Protein AF-A0A3D5P7Y2-F1 (afdb_monomer_lite)

Secondary structure (DSSP, 8-state):
-EEEEEEEEEEETTTEEEEEEEEEEEEEE----TTTTTSHHHHHH-EEEEEEEEEEEEEEEEETTEEEEEEEEEEE-SS-EEEEE-

Foldseek 3Di:
DDKDKDKDWDADPQRKIKMKIKMKDWDFFQDDDPVCPPHPVRVVRGDTWIKMKIKIWMWHDPDPPDIDIWIWIWIDTPVDTDTDID

Radius of gyration: 19.24 Å; chains: 1; bounding box: 48×19×51 Å

Structure (mmCIF, N/CA/C/O backbone):
data_AF-A0A3D5P7Y2-F1
#
_entry.id   AF-A0A3D5P7Y2-F1
#
loop_
_atom_site.group_PDB
_atom_site.id
_atom_site.type_symbol
_atom_site.label_atom_id
_atom_site.label_alt_id
_atom_site.label_comp_id
_atom_site.label_asym_id
_atom_site.label_entity_id
_atom_site.label_seq_id
_atom_site.pdbx_PDB_ins_code
_atom_site.Cartn_x
_atom_site.Cartn_y
_atom_site.Cartn_z
_atom_site.occupancy
_atom_site.B_iso_or_equiv
_atom_site.auth_seq_id
_atom_site.auth_comp_id
_atom_site.auth_asym_id
_atom_site.auth_atom_id
_atom_site.pdbx_PDB_model_num
ATOM 1 N N . ALA A 1 1 ? -14.672 -3.628 5.569 1.00 68.44 1 ALA A N 1
ATOM 2 C CA . ALA A 1 1 ? -13.508 -2.721 5.639 1.00 68.44 1 ALA A CA 1
ATOM 3 C C . ALA A 1 1 ? -13.541 -1.752 4.465 1.00 68.44 1 ALA A C 1
ATOM 5 O O . ALA A 1 1 ? -13.855 -2.178 3.358 1.00 68.44 1 ALA A O 1
ATOM 6 N N . VAL A 1 2 ? -13.248 -0.476 4.702 1.00 75.88 2 VAL A N 1
ATOM 7 C CA . VAL A 1 2 ? -13.110 0.565 3.673 1.00 75.88 2 VAL A CA 1
ATOM 8 C C . VAL A 1 2 ? -11.685 1.099 3.746 1.00 75.88 2 VAL A C 1
ATOM 10 O O . VAL A 1 2 ? -11.189 1.353 4.839 1.00 75.88 2 VAL A O 1
ATOM 13 N N . GLY A 1 3 ? -11.008 1.256 2.611 1.00 78.56 3 GLY A N 1
ATOM 14 C CA . GLY A 1 3 ? -9.617 1.700 2.582 1.00 78.56 3 GLY A CA 1
ATOM 15 C C . GLY A 1 3 ? -9.319 2.637 1.429 1.00 78.56 3 GLY A C 1
ATOM 16 O O . GLY A 1 3 ? -9.991 2.598 0.401 1.00 78.56 3 GLY A O 1
ATOM 17 N N . ALA A 1 4 ? -8.306 3.469 1.630 1.00 84.31 4 ALA A N 1
ATOM 18 C CA . ALA A 1 4 ? -7.733 4.336 0.617 1.00 84.31 4 ALA A CA 1
ATOM 19 C C . ALA A 1 4 ? -6.219 4.130 0.596 1.00 84.31 4 ALA A C 1
ATOM 21 O O . ALA A 1 4 ? -5.573 4.122 1.647 1.00 84.31 4 ALA A O 1
ATOM 22 N N . ASP A 1 5 ? -5.658 3.979 -0.596 1.00 86.25 5 ASP A N 1
ATOM 23 C CA . ASP A 1 5 ? -4.225 3.833 -0.803 1.00 86.25 5 ASP A CA 1
ATOM 24 C C . ASP A 1 5 ? -3.698 4.840 -1.823 1.00 86.25 5 ASP A C 1
ATOM 26 O O . ASP A 1 5 ? -4.423 5.363 -2.672 1.00 86.25 5 ASP A O 1
ATOM 30 N N . VAL A 1 6 ? -2.415 5.15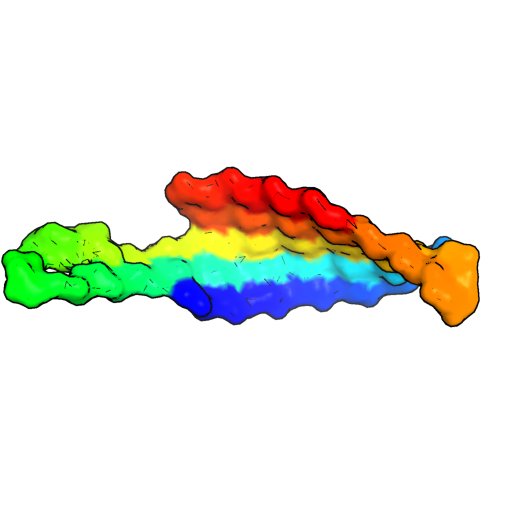0 -1.677 1.00 90.50 6 VAL A N 1
ATOM 31 C CA . VAL A 1 6 ? -1.653 5.988 -2.590 1.00 90.50 6 VAL A CA 1
ATOM 32 C C . VAL A 1 6 ? -0.360 5.259 -2.899 1.00 90.50 6 VAL A C 1
ATOM 34 O O . VAL A 1 6 ? 0.390 4.892 -1.991 1.00 90.50 6 VAL A O 1
ATOM 37 N N . HIS A 1 7 ? -0.071 5.096 -4.185 1.00 92.06 7 HIS A N 1
ATOM 38 C CA . HIS A 1 7 ? 1.190 4.536 -4.641 1.00 92.06 7 HIS A CA 1
ATOM 39 C C . HIS A 1 7 ? 1.857 5.390 -5.711 1.00 92.06 7 HIS A C 1
ATOM 41 O O . HIS A 1 7 ? 1.222 6.176 -6.416 1.00 92.06 7 HIS A O 1
ATOM 47 N N . VAL A 1 8 ? 3.170 5.238 -5.807 1.00 92.00 8 VAL A N 1
ATOM 48 C CA . VAL A 1 8 ? 4.004 5.848 -6.833 1.00 92.00 8 VAL A CA 1
ATOM 49 C C . VAL A 1 8 ? 4.672 4.720 -7.598 1.00 92.00 8 VAL A C 1
ATOM 51 O O . VAL A 1 8 ? 5.212 3.793 -6.994 1.00 92.00 8 VAL A O 1
ATOM 54 N N . VAL A 1 9 ? 4.622 4.807 -8.924 1.00 92.00 9 VAL A N 1
ATOM 55 C CA . VAL A 1 9 ? 5.275 3.872 -9.844 1.00 92.00 9 VAL A CA 1
ATOM 56 C C . VAL A 1 9 ? 6.404 4.614 -10.541 1.00 92.00 9 VAL A C 1
ATOM 58 O O . VAL A 1 9 ? 6.221 5.751 -10.979 1.00 92.00 9 VAL A O 1
ATOM 61 N N . TRP A 1 10 ? 7.565 3.984 -10.647 1.00 92.06 10 TRP A N 1
ATOM 62 C CA . TRP A 1 10 ? 8.698 4.513 -11.391 1.00 92.06 10 TRP A CA 1
ATOM 63 C C . TRP A 1 10 ? 9.422 3.405 -12.146 1.00 92.06 10 TRP A C 1
ATOM 65 O O . TRP A 1 10 ? 9.387 2.232 -11.776 1.00 92.06 10 TRP A O 1
ATOM 75 N N . GLU A 1 11 ? 10.090 3.808 -13.219 1.00 91.50 11 GLU A N 1
ATOM 76 C CA . GLU A 1 11 ? 10.888 2.923 -14.054 1.00 91.50 11 GLU A CA 1
ATOM 77 C C . GLU A 1 11 ? 12.367 3.033 -13.666 1.00 91.50 11 GLU A C 1
ATOM 79 O O . GLU A 1 11 ? 12.899 4.123 -13.432 1.00 91.50 11 GLU A O 1
ATOM 84 N N . LEU A 1 12 ? 13.026 1.886 -13.569 1.00 87.62 12 LEU A N 1
ATOM 85 C CA . LEU A 1 12 ? 14.459 1.730 -13.369 1.00 87.62 12 LEU A CA 1
ATOM 86 C C . LEU A 1 12 ? 15.104 1.250 -14.684 1.00 87.62 12 LEU A C 1
ATOM 88 O O . LEU A 1 12 ? 14.422 0.679 -15.536 1.00 87.62 12 LEU A O 1
ATOM 92 N N . PRO A 1 13 ? 16.429 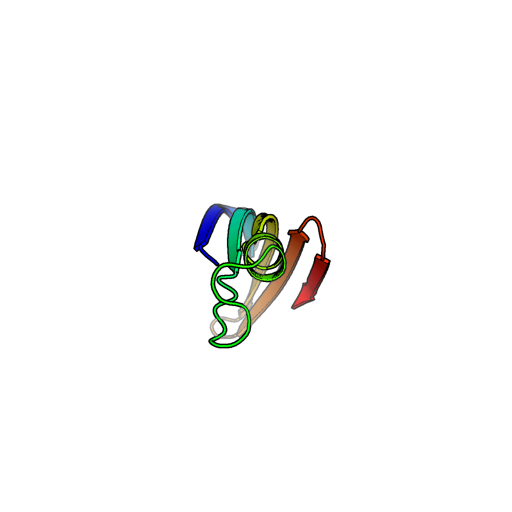1.428 -14.859 1.00 85.69 13 PRO A N 1
ATOM 93 C CA . PRO A 1 13 ? 17.135 0.913 -16.032 1.00 85.69 13 PRO A CA 1
ATOM 94 C C . PRO A 1 13 ? 16.884 -0.587 -16.241 1.00 85.69 13 PRO A C 1
ATOM 96 O O . PRO A 1 13 ? 16.808 -1.323 -15.261 1.00 85.69 13 PRO A O 1
ATOM 99 N N . MET A 1 14 ? 16.867 -1.041 -17.501 1.00 81.56 14 MET A N 1
ATOM 100 C CA . MET A 1 14 ? 16.495 -2.410 -17.919 1.00 81.56 14 MET A CA 1
ATOM 101 C C . MET A 1 14 ? 14.983 -2.704 -17.868 1.00 81.56 14 MET A C 1
ATOM 103 O O . MET A 1 14 ? 14.599 -3.835 -17.576 1.00 81.56 14 MET A O 1
ATOM 107 N N . ASP A 1 15 ? 14.145 -1.694 -18.132 1.00 83.62 15 ASP A N 1
ATOM 108 C CA . ASP A 1 15 ? 12.678 -1.809 -18.210 1.00 83.62 15 ASP A CA 1
ATOM 109 C C . ASP A 1 15 ? 12.032 -2.363 -16.926 1.00 83.62 15 ASP A C 1
ATOM 111 O O . ASP A 1 15 ? 10.973 -2.993 -16.948 1.00 83.62 15 ASP A O 1
ATOM 115 N N . VAL A 1 16 ? 12.683 -2.149 -15.779 1.00 84.06 16 VAL A N 1
ATOM 116 C CA . VAL A 1 16 ? 12.191 -2.634 -14.489 1.00 84.06 16 VAL A CA 1
ATOM 117 C C . VAL A 1 16 ? 11.197 -1.620 -13.946 1.00 84.06 16 VAL A C 1
ATOM 119 O O . VAL A 1 16 ? 11.563 -0.478 -13.678 1.00 84.06 16 VAL A O 1
ATOM 122 N N . LEU A 1 17 ? 9.950 -2.027 -13.728 1.00 89.88 17 LEU A N 1
ATOM 123 C CA . LEU A 1 17 ? 8.974 -1.181 -13.051 1.00 89.88 17 LEU A CA 1
ATOM 124 C C . LEU A 1 17 ? 9.002 -1.477 -11.558 1.00 89.88 17 LEU A C 1
ATOM 126 O O . LEU A 1 17 ? 8.843 -2.619 -11.139 1.00 89.88 17 LEU A O 1
ATOM 130 N N . THR A 1 18 ? 9.154 -0.448 -10.739 1.00 88.81 18 THR A N 1
ATOM 131 C CA . THR A 1 18 ? 9.023 -0.557 -9.288 1.00 88.81 18 THR A CA 1
ATOM 132 C C . THR A 1 18 ? 7.895 0.345 -8.826 1.00 88.81 18 THR A C 1
ATOM 134 O O . THR A 1 18 ? 7.671 1.427 -9.365 1.00 88.81 18 THR A O 1
ATOM 137 N N . PHE A 1 19 ? 7.164 -0.110 -7.819 1.00 89.81 19 PHE A N 1
ATOM 138 C CA . PHE A 1 19 ? 6.122 0.668 -7.183 1.00 89.81 19 PHE A CA 1
ATOM 139 C C . PHE A 1 19 ? 6.248 0.599 -5.668 1.00 89.81 19 PHE A C 1
ATOM 141 O O . PHE A 1 19 ? 6.659 -0.409 -5.091 1.00 89.81 19 PHE A O 1
ATOM 148 N N . GLY A 1 20 ? 5.882 1.696 -5.023 1.00 91.69 20 GLY A N 1
ATOM 149 C CA . GLY A 1 20 ? 5.832 1.811 -3.576 1.00 91.69 20 GLY A CA 1
ATOM 150 C C . GLY A 1 20 ? 4.634 2.648 -3.176 1.00 91.69 20 GLY A C 1
ATOM 151 O O . GLY A 1 20 ? 4.373 3.693 -3.770 1.00 91.69 20 GLY A O 1
ATOM 152 N N . GLY A 1 21 ? 3.902 2.185 -2.175 1.00 88.69 21 GLY A N 1
ATOM 153 C CA . GLY A 1 21 ? 2.684 2.823 -1.728 1.00 88.69 21 GLY A CA 1
ATOM 154 C C . GLY A 1 21 ? 2.388 2.574 -0.267 1.00 88.69 21 GLY A C 1
ATOM 155 O O . GLY A 1 21 ? 2.927 1.673 0.380 1.00 88.69 21 GLY A O 1
ATOM 156 N N . LEU A 1 22 ? 1.520 3.426 0.246 1.00 90.69 22 LEU A N 1
ATOM 157 C CA . LEU A 1 22 ? 0.990 3.360 1.590 1.00 90.69 22 LEU A CA 1
ATOM 158 C C . LEU A 1 22 ? -0.503 3.650 1.549 1.00 90.69 22 LEU A C 1
ATOM 160 O O . LEU A 1 22 ? -1.000 4.361 0.677 1.00 90.69 22 LEU A O 1
ATOM 164 N N . GLY A 1 23 ? -1.221 3.121 2.519 1.00 84.94 23 GLY A N 1
ATOM 165 C CA . GLY A 1 23 ? -2.653 3.290 2.605 1.00 84.94 23 GLY A CA 1
ATOM 166 C C . GLY A 1 23 ? -3.149 3.172 4.027 1.00 84.94 23 GLY A C 1
ATOM 167 O O . GLY A 1 23 ? -2.443 2.743 4.940 1.00 84.94 23 GLY A O 1
ATOM 168 N N . VAL A 1 24 ? -4.392 3.586 4.194 1.00 83.31 24 VAL A N 1
ATOM 169 C CA . VAL A 1 24 ? -5.135 3.506 5.443 1.00 83.31 24 VAL A CA 1
ATOM 170 C C . VAL A 1 24 ? -6.404 2.710 5.198 1.00 83.31 24 VAL A C 1
ATOM 172 O O . VAL A 1 24 ? -7.045 2.827 4.153 1.00 83.31 24 VAL A O 1
ATOM 175 N N . THR A 1 25 ? -6.769 1.879 6.158 1.00 80.62 25 THR A N 1
ATOM 176 C CA . THR A 1 25 ? -7.900 0.955 6.061 1.00 80.62 25 THR A CA 1
ATOM 177 C C . THR A 1 25 ? -8.676 0.993 7.360 1.00 80.62 25 THR A C 1
ATOM 179 O O . THR A 1 25 ? -8.132 0.671 8.405 1.00 80.62 25 THR A O 1
ATOM 182 N N . ALA A 1 26 ? -9.948 1.362 7.305 1.00 78.56 26 ALA A N 1
ATOM 183 C CA . ALA A 1 26 ? -10.871 1.240 8.420 1.00 78.56 26 ALA A CA 1
ATOM 184 C C . ALA A 1 26 ? -11.614 -0.099 8.316 1.00 78.56 26 ALA A C 1
ATOM 186 O O . ALA A 1 26 ? -12.374 -0.344 7.371 1.00 78.56 26 ALA A O 1
ATOM 187 N N . HIS A 1 27 ? -11.401 -0.981 9.284 1.00 75.31 27 HIS A N 1
ATOM 188 C CA . HIS A 1 27 ? -12.204 -2.180 9.464 1.00 75.31 27 HIS A CA 1
ATOM 189 C C . HIS A 1 27 ? -13.393 -1.809 10.346 1.00 75.31 27 HIS A C 1
ATOM 191 O O . HIS A 1 27 ? -13.225 -1.473 11.510 1.00 75.31 27 HIS A O 1
ATOM 197 N N . ILE A 1 28 ? -14.581 -1.802 9.743 1.00 67.56 28 ILE A N 1
ATOM 198 C CA . ILE A 1 28 ? -15.850 -1.650 10.453 1.00 67.56 28 ILE A CA 1
ATOM 199 C C . ILE A 1 28 ? -16.388 -3.065 10.606 1.00 67.56 28 ILE A C 1
ATOM 201 O O . ILE A 1 28 ? -16.659 -3.722 9.592 1.00 67.56 28 ILE A O 1
ATOM 205 N N . MET A 1 29 ? -16.443 -3.541 11.843 1.00 64.00 29 MET A N 1
ATOM 206 C CA . MET A 1 29 ? -17.092 -4.791 12.204 1.00 64.00 29 MET A CA 1
ATOM 207 C C . MET A 1 29 ? -18.404 -4.432 12.886 1.00 64.00 29 MET A C 1
ATOM 209 O O . MET A 1 29 ? -18.383 -3.814 13.940 1.00 64.00 29 MET A O 1
ATOM 213 N N . ASP A 1 30 ? -19.511 -4.789 12.241 1.00 61.59 30 ASP A N 1
ATOM 214 C CA . ASP A 1 30 ? -20.857 -4.643 12.790 1.00 61.59 30 ASP A CA 1
ATOM 215 C C . ASP A 1 30 ? -21.280 -6.025 13.301 1.00 61.59 30 ASP A C 1
ATOM 217 O O . ASP A 1 30 ? -21.476 -6.967 12.522 1.00 61.59 30 ASP A O 1
ATOM 221 N N . GLY A 1 31 ? -21.257 -6.180 14.622 1.00 55.94 31 GLY A N 1
ATOM 222 C CA . GLY A 1 31 ? -21.539 -7.431 15.312 1.00 55.94 31 GLY A CA 1
ATOM 223 C C . GLY A 1 31 ? -23.004 -7.544 15.717 1.00 55.94 31 GLY A C 1
ATOM 224 O O . GLY A 1 31 ? -23.284 -7.575 16.909 1.00 55.94 31 GLY A O 1
ATOM 225 N N . ASP A 1 32 ? -23.928 -7.623 14.757 1.00 56.62 32 ASP A N 1
ATOM 226 C CA . ASP A 1 32 ? -25.365 -7.713 15.057 1.00 56.62 32 ASP A CA 1
ATOM 227 C C . ASP A 1 32 ? -25.802 -9.155 15.401 1.00 56.62 32 ASP A C 1
ATOM 229 O O . ASP A 1 32 ? -25.474 -10.128 14.708 1.00 56.62 32 ASP A O 1
ATOM 233 N N . GLY A 1 33 ? -26.559 -9.309 16.491 1.00 55.19 33 GLY A N 1
ATOM 234 C CA . GLY A 1 33 ? -27.048 -10.595 16.980 1.00 55.19 33 GLY A CA 1
ATOM 235 C C . GLY A 1 33 ? -28.330 -10.473 17.804 1.00 55.19 33 GLY A C 1
ATOM 236 O O . GLY A 1 33 ? -28.372 -9.804 18.833 1.00 55.19 33 GLY A O 1
ATOM 237 N N . GLU A 1 34 ? -29.373 -11.223 17.423 1.00 54.41 34 GLU A N 1
ATOM 238 C CA . GLU A 1 34 ? -30.729 -11.141 18.007 1.00 54.41 34 GLU A CA 1
ATOM 239 C C . GLU A 1 34 ? -30.790 -11.385 19.535 1.00 54.41 34 GLU A C 1
ATOM 241 O O . GLU A 1 34 ? -31.729 -10.952 20.200 1.00 54.41 34 GLU A O 1
ATOM 246 N N . VAL A 1 35 ? -29.765 -12.029 20.107 1.00 57.00 35 VAL A N 1
ATOM 247 C CA . VAL A 1 35 ? -29.644 -12.356 21.544 1.00 57.00 35 VAL A CA 1
ATOM 248 C C . VAL A 1 35 ? -28.878 -11.286 22.344 1.00 57.00 35 VAL A C 1
ATOM 250 O O . VAL A 1 35 ? -28.949 -11.269 23.571 1.00 57.00 35 VAL A O 1
ATOM 253 N N . ILE A 1 36 ? -28.139 -10.401 21.670 1.00 55.09 36 ILE A N 1
ATOM 254 C CA . ILE A 1 36 ? -27.168 -9.461 22.265 1.00 55.09 36 ILE A CA 1
ATOM 255 C C . ILE A 1 36 ? -27.596 -7.993 22.053 1.00 55.09 36 ILE A C 1
ATOM 257 O O . ILE A 1 36 ? -27.043 -7.083 22.675 1.00 55.09 36 ILE A O 1
ATOM 261 N N . ARG A 1 37 ? -28.666 -7.799 21.274 1.00 52.50 37 ARG A N 1
ATOM 262 C CA . ARG A 1 37 ? -29.270 -6.522 20.890 1.00 52.50 37 ARG A CA 1
ATOM 263 C C . ARG A 1 37 ? -29.476 -5.546 22.043 1.00 52.50 37 ARG A C 1
ATOM 265 O O . ARG A 1 37 ? -30.304 -5.783 22.926 1.00 52.50 37 ARG A O 1
ATOM 272 N N . GLY A 1 38 ? -28.751 -4.428 22.006 1.00 58.22 38 GLY A N 1
ATOM 273 C CA . GLY A 1 38 ? -28.810 -3.364 23.011 1.00 58.22 38 GLY A CA 1
ATOM 274 C C . GLY A 1 38 ? -28.098 -3.674 24.333 1.00 58.22 38 GLY A C 1
ATOM 275 O O . GLY A 1 38 ? -28.450 -3.097 25.365 1.00 58.22 38 GLY A O 1
ATOM 276 N N . THR A 1 39 ? -27.131 -4.596 24.337 1.00 59.84 39 THR A N 1
ATOM 277 C CA . THR A 1 39 ? -26.303 -4.892 25.517 1.00 59.84 39 THR A CA 1
ATOM 278 C C . THR A 1 39 ? -24.873 -4.376 25.353 1.00 59.84 39 THR A C 1
ATOM 280 O O . THR A 1 39 ? -24.381 -4.221 24.244 1.00 59.84 39 THR A O 1
ATOM 283 N N . PHE A 1 40 ? -24.163 -4.198 26.474 1.00 58.19 40 PHE A N 1
ATOM 284 C CA . PHE A 1 40 ? -22.746 -3.795 26.506 1.00 58.19 40 PHE A CA 1
ATOM 285 C C . PHE A 1 40 ? -21.830 -4.708 25.666 1.00 58.19 40 PHE A C 1
ATOM 287 O O . PHE A 1 40 ? -20.728 -4.321 25.309 1.00 58.19 40 PHE A O 1
ATOM 294 N N . VAL A 1 41 ? -22.264 -5.939 25.377 1.00 57.56 41 VAL A N 1
ATOM 295 C CA . VAL A 1 41 ? -21.521 -6.892 24.544 1.00 57.56 41 VAL A CA 1
ATOM 296 C C . VAL A 1 41 ? -21.607 -6.525 23.056 1.00 57.56 41 VAL A C 1
ATOM 298 O O . VAL A 1 41 ? -20.630 -6.728 22.348 1.00 57.56 41 VAL A O 1
ATOM 301 N N . GLU A 1 42 ? -22.720 -5.945 22.600 1.00 54.50 42 GLU A N 1
ATOM 302 C CA . GLU A 1 42 ? -22.884 -5.414 21.237 1.00 54.50 42 GLU A CA 1
ATOM 303 C C . GLU A 1 42 ? -22.011 -4.167 21.033 1.00 54.50 42 GLU A C 1
ATOM 305 O O . GLU A 1 42 ? -21.213 -4.131 20.104 1.00 54.50 42 GLU A O 1
ATOM 310 N N . ASP A 1 43 ? -22.019 -3.235 21.995 1.00 57.12 43 ASP A N 1
ATOM 311 C CA . ASP A 1 43 ? -21.161 -2.034 21.982 1.00 57.12 43 ASP A CA 1
ATOM 312 C C . ASP A 1 43 ? -19.649 -2.353 22.016 1.00 57.12 43 ASP A C 1
ATOM 314 O O . ASP A 1 43 ? -18.825 -1.525 21.635 1.00 57.12 43 ASP A O 1
ATOM 318 N N . LEU A 1 44 ? -19.259 -3.534 22.511 1.00 55.75 44 LEU A N 1
ATOM 319 C CA . LEU A 1 44 ? -17.865 -3.997 22.506 1.00 55.75 44 LEU A CA 1
ATOM 320 C C . LEU A 1 44 ? -17.467 -4.690 21.196 1.00 55.75 44 LEU A C 1
ATOM 322 O O . LEU A 1 44 ? -16.277 -4.759 20.884 1.00 55.75 44 LEU A O 1
ATOM 326 N N . LEU A 1 45 ? -18.440 -5.249 20.475 1.00 54.59 45 LEU A N 1
ATOM 327 C CA . LEU A 1 45 ? -18.247 -5.895 19.175 1.00 54.59 45 LEU A CA 1
ATOM 328 C C . LEU A 1 45 ? -18.251 -4.876 18.035 1.00 54.59 45 LEU A C 1
ATOM 330 O O . LEU A 1 45 ? -17.610 -5.120 17.012 1.00 54.59 45 LEU A O 1
ATOM 334 N N . ASP A 1 46 ? -18.925 -3.745 18.241 1.00 55.84 46 ASP A N 1
ATOM 335 C CA . ASP A 1 46 ? -18.915 -2.600 17.343 1.00 55.84 46 ASP A CA 1
ATOM 336 C C . ASP A 1 46 ? -17.568 -1.873 17.468 1.00 55.84 46 ASP A C 1
ATOM 338 O O . ASP A 1 46 ? -17.351 -0.985 18.298 1.00 55.84 46 ASP A O 1
ATOM 342 N N . SER A 1 47 ? -16.597 -2.314 16.671 1.00 61.53 47 SER A N 1
ATOM 343 C CA . SER A 1 47 ? -15.255 -1.746 16.667 1.00 61.53 47 SER A CA 1
ATOM 344 C C . SER A 1 47 ? -14.907 -1.177 15.295 1.00 61.53 47 SER A C 1
ATOM 346 O O . SER A 1 47 ? -15.095 -1.790 14.240 1.00 61.53 47 SER A O 1
ATOM 348 N N . VAL A 1 48 ? -14.398 0.056 15.320 1.00 61.78 48 VAL A N 1
ATOM 349 C CA . VAL A 1 48 ? -13.767 0.689 14.164 1.00 61.78 48 VAL A CA 1
ATOM 350 C C . VAL A 1 48 ? -12.267 0.606 14.380 1.00 61.78 48 VAL A C 1
ATOM 352 O O . VAL A 1 48 ? -11.690 1.386 15.137 1.00 61.78 48 VAL A O 1
ATOM 355 N N . GLU A 1 49 ? -11.631 -0.350 13.715 1.00 70.94 49 GLU A N 1
ATOM 356 C CA . GLU A 1 49 ? -10.186 -0.515 13.782 1.00 70.94 49 GLU A CA 1
ATOM 357 C C . GLU A 1 49 ? -9.517 0.192 12.598 1.00 70.94 49 GLU A C 1
ATOM 359 O O . GLU A 1 49 ? -9.805 -0.083 11.429 1.00 70.94 49 GLU A O 1
ATOM 364 N N . ALA A 1 50 ? -8.618 1.132 12.896 1.00 72.88 50 ALA A N 1
ATOM 365 C CA . ALA A 1 50 ? -7.807 1.808 11.892 1.00 72.88 50 ALA A CA 1
ATOM 366 C C . ALA A 1 50 ? -6.503 1.033 11.665 1.00 72.88 50 ALA A C 1
ATOM 368 O O . ALA A 1 50 ? -5.684 0.894 12.569 1.00 72.88 50 ALA A O 1
ATOM 369 N N . GLY A 1 51 ? -6.305 0.556 10.443 1.00 75.12 51 GLY A N 1
ATOM 370 C CA . GLY A 1 51 ? -5.089 -0.093 9.973 1.00 75.12 51 GLY A CA 1
ATOM 371 C C . GLY A 1 51 ? -4.302 0.790 9.009 1.00 75.12 51 GLY A C 1
ATOM 372 O O . GLY A 1 51 ? -4.865 1.615 8.286 1.00 75.12 51 GLY A O 1
ATOM 373 N N . PHE A 1 52 ? -2.993 0.575 8.977 1.00 80.81 52 PHE A N 1
ATOM 374 C CA . PHE A 1 52 ? -2.077 1.139 7.995 1.00 80.81 52 PHE A CA 1
ATOM 375 C C . PHE A 1 52 ? -1.528 0.018 7.121 1.00 80.81 52 PHE A C 1
ATOM 377 O O . PHE A 1 52 ? -1.159 -1.046 7.614 1.00 80.81 52 PHE A O 1
ATOM 384 N N . ASN A 1 53 ? -1.425 0.266 5.822 1.00 83.12 53 ASN A N 1
ATOM 385 C CA . ASN A 1 53 ? -0.781 -0.643 4.892 1.00 83.12 53 ASN A CA 1
ATOM 386 C C . ASN A 1 53 ? 0.414 0.039 4.224 1.00 83.12 53 ASN A C 1
ATOM 388 O O . ASN A 1 53 ? 0.406 1.232 3.932 1.00 83.12 53 ASN A O 1
ATOM 392 N N . LEU A 1 54 ? 1.455 -0.747 4.008 1.00 84.94 54 LEU A N 1
ATOM 393 C CA . LEU A 1 54 ? 2.639 -0.418 3.241 1.00 84.94 54 LEU A CA 1
ATOM 394 C C . LEU A 1 54 ? 2.770 -1.503 2.181 1.00 84.94 54 LEU A C 1
ATOM 396 O O . L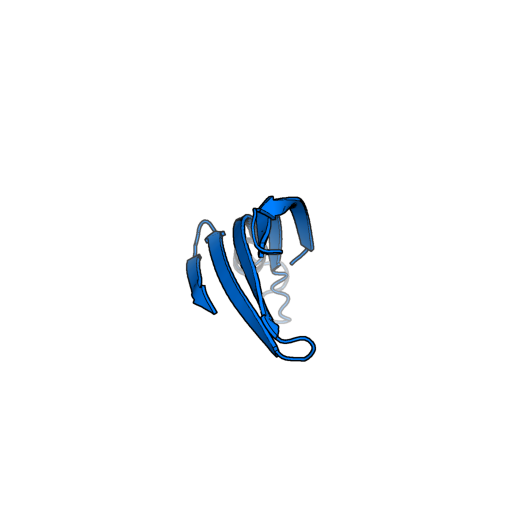EU A 1 54 ? 2.690 -2.689 2.489 1.00 84.94 54 LEU A O 1
ATOM 400 N N . HIS A 1 55 ? 2.975 -1.133 0.930 1.00 89.12 55 HIS A N 1
ATOM 401 C CA . HIS A 1 55 ? 3.209 -2.111 -0.117 1.00 89.12 55 HIS A CA 1
ATOM 402 C C . HIS A 1 55 ? 4.290 -1.627 -1.067 1.00 89.12 55 HIS A C 1
ATOM 404 O O . HIS A 1 55 ? 4.376 -0.453 -1.411 1.00 89.12 55 HIS A O 1
ATOM 410 N N . VAL A 1 56 ? 5.136 -2.552 -1.482 1.00 88.44 56 VAL A N 1
ATOM 411 C CA . VAL A 1 56 ? 6.211 -2.327 -2.436 1.00 88.44 56 VAL A CA 1
ATOM 412 C C . VAL A 1 56 ? 6.239 -3.498 -3.396 1.00 88.44 56 VAL A C 1
ATOM 414 O O . VAL A 1 56 ? 5.934 -4.631 -3.024 1.00 88.44 56 VAL A O 1
ATOM 417 N N . GLY A 1 57 ? 6.615 -3.259 -4.635 1.00 87.56 57 GLY A N 1
ATOM 418 C CA . GLY A 1 57 ? 6.804 -4.347 -5.570 1.00 87.56 57 GLY A CA 1
ATOM 419 C C . GLY A 1 57 ? 7.613 -3.936 -6.771 1.00 87.56 57 GLY A C 1
ATOM 420 O O . GLY A 1 57 ? 7.822 -2.755 -7.042 1.00 87.56 57 GLY A O 1
ATOM 421 N N . THR A 1 58 ? 8.088 -4.953 -7.464 1.00 87.69 58 THR A N 1
ATOM 422 C CA . THR A 1 58 ? 8.937 -4.820 -8.630 1.00 87.69 58 THR A CA 1
ATOM 423 C C . THR A 1 58 ? 8.466 -5.803 -9.682 1.00 87.69 58 THR A C 1
ATOM 425 O O . THR A 1 58 ? 8.255 -6.986 -9.412 1.00 87.69 58 THR A O 1
ATOM 428 N N . GLU A 1 59 ? 8.325 -5.302 -10.895 1.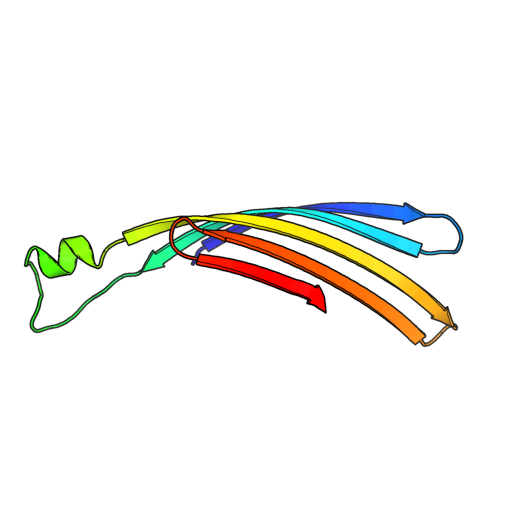00 86.38 59 GLU A N 1
ATOM 429 C CA . GLU A 1 59 ? 7.996 -6.058 -12.079 1.00 86.38 59 GLU A CA 1
ATOM 430 C C . GLU A 1 59 ? 9.171 -5.991 -13.054 1.00 86.38 59 GLU A C 1
ATOM 432 O O . GLU A 1 59 ? 9.603 -4.915 -13.468 1.00 86.38 59 GLU A O 1
ATOM 437 N N . TYR A 1 60 ? 9.698 -7.162 -13.403 1.00 83.62 60 TYR A N 1
ATOM 438 C CA . TYR A 1 60 ? 10.837 -7.311 -14.295 1.00 83.62 60 TYR A CA 1
ATOM 439 C C . TYR A 1 60 ? 10.433 -8.066 -15.571 1.00 83.62 60 TYR A C 1
ATOM 441 O O . TYR A 1 60 ? 10.064 -9.243 -15.489 1.00 83.62 60 TYR A O 1
ATOM 449 N N . PRO A 1 61 ? 10.494 -7.442 -16.758 1.00 81.62 61 PRO A N 1
ATOM 450 C CA . PRO A 1 61 ? 10.294 -8.142 -18.020 1.00 81.62 61 PRO A CA 1
ATOM 451 C C . PRO A 1 61 ? 11.525 -9.006 -18.337 1.00 81.62 61 PRO A C 1
ATOM 453 O O . PRO A 1 61 ? 12.605 -8.496 -18.609 1.00 81.62 61 PRO A O 1
ATOM 456 N N . ILE A 1 62 ? 11.371 -10.334 -18.304 1.00 76.88 62 ILE A N 1
ATOM 457 C CA . ILE A 1 62 ? 12.444 -11.275 -18.676 1.00 76.88 62 ILE A CA 1
ATOM 458 C C . ILE A 1 62 ? 12.505 -11.430 -20.206 1.00 76.88 62 ILE A C 1
ATOM 460 O O . ILE A 1 62 ? 13.576 -11.617 -20.780 1.00 76.88 62 ILE A O 1
ATOM 464 N N . THR A 1 63 ? 11.356 -11.403 -20.886 1.00 77.75 63 THR A N 1
ATOM 465 C CA . THR A 1 63 ? 11.207 -11.564 -22.349 1.00 77.75 63 THR A CA 1
ATOM 466 C C . THR A 1 63 ? 9.859 -10.968 -22.783 1.00 77.75 63 THR A C 1
ATOM 468 O O . THR A 1 63 ? 8.982 -10.803 -21.936 1.00 77.75 63 THR A O 1
ATOM 471 N N . ASP A 1 64 ? 9.638 -10.737 -24.084 1.00 79.12 64 ASP A N 1
ATOM 472 C CA . ASP A 1 64 ? 8.405 -10.182 -24.693 1.00 79.12 64 ASP A CA 1
ATOM 473 C C . ASP A 1 64 ? 7.074 -10.891 -24.326 1.00 79.12 64 ASP A C 1
ATOM 475 O O . ASP A 1 64 ? 5.998 -10.432 -24.702 1.00 79.12 64 ASP A O 1
ATOM 479 N N . GLY A 1 65 ? 7.114 -12.005 -23.585 1.00 79.12 65 GLY A N 1
ATOM 480 C CA . GLY A 1 65 ? 5.934 -12.708 -23.066 1.00 79.12 65 GLY A CA 1
ATOM 481 C C . GLY A 1 65 ? 6.055 -13.214 -21.624 1.00 79.12 65 GLY A C 1
ATOM 482 O O . GLY A 1 65 ? 5.162 -13.919 -21.161 1.00 79.12 65 GLY A O 1
ATOM 483 N N . MET A 1 66 ? 7.140 -12.894 -20.909 1.00 76.12 66 MET A N 1
ATOM 484 C CA . MET A 1 66 ? 7.365 -13.341 -19.529 1.00 76.12 66 MET A CA 1
ATOM 485 C C . MET A 1 66 ? 7.751 -12.157 -18.645 1.00 76.12 66 MET A C 1
ATOM 487 O O . MET A 1 66 ? 8.809 -11.555 -18.825 1.00 76.12 66 MET A O 1
ATOM 491 N N . ARG A 1 67 ? 6.903 -11.855 -17.658 1.00 80.50 67 ARG A N 1
ATOM 492 C CA . ARG A 1 67 ? 7.165 -10.848 -16.623 1.00 80.50 67 ARG A CA 1
ATOM 493 C C . ARG A 1 67 ? 7.284 -11.546 -15.278 1.00 80.50 67 ARG A C 1
ATOM 495 O O . ARG A 1 67 ? 6.406 -12.310 -14.883 1.00 80.50 67 ARG A O 1
ATOM 502 N N . PHE A 1 68 ? 8.399 -11.310 -14.606 1.00 84.00 68 PHE A N 1
ATOM 503 C CA . PHE A 1 68 ? 8.590 -11.685 -13.219 1.00 84.00 68 PHE A CA 1
ATOM 504 C C . PHE A 1 68 ? 7.980 -10.600 -12.342 1.00 84.00 68 PHE A C 1
ATOM 506 O O . PHE A 1 68 ? 8.249 -9.416 -12.538 1.00 84.00 68 PHE A O 1
ATOM 513 N N . TYR A 1 69 ? 7.157 -11.009 -11.387 1.00 83.25 69 TYR A N 1
ATOM 514 C CA . TYR A 1 69 ? 6.481 -10.108 -10.471 1.00 83.25 69 TYR A CA 1
ATOM 515 C C . TYR A 1 69 ? 6.870 -10.487 -9.051 1.00 83.25 69 TYR A C 1
ATOM 517 O O . TYR A 1 69 ? 6.769 -11.654 -8.683 1.00 83.25 69 TYR A O 1
ATOM 525 N N . ALA A 1 70 ? 7.320 -9.506 -8.281 1.00 84.94 70 ALA A N 1
ATOM 526 C CA . ALA A 1 70 ? 7.583 -9.654 -6.862 1.00 84.94 70 ALA A CA 1
ATOM 527 C C . ALA A 1 70 ? 6.859 -8.536 -6.118 1.00 84.94 70 ALA A C 1
ATOM 529 O O . ALA A 1 70 ? 7.054 -7.358 -6.427 1.00 84.94 70 ALA A O 1
ATOM 530 N N . ASN A 1 71 ? 6.040 -8.876 -5.127 1.00 84.19 71 ASN A N 1
ATOM 531 C CA . ASN A 1 71 ? 5.359 -7.893 -4.296 1.00 84.19 71 ASN A CA 1
ATOM 532 C C . ASN A 1 71 ? 5.450 -8.226 -2.806 1.00 84.19 71 ASN A C 1
ATOM 534 O O . ASN A 1 71 ? 5.149 -9.324 -2.347 1.00 84.19 71 ASN A O 1
ATOM 538 N N . GLY A 1 72 ? 5.822 -7.218 -2.025 1.00 84.88 72 GLY A N 1
ATOM 539 C CA . GLY A 1 72 ? 5.759 -7.221 -0.573 1.00 84.88 72 GLY A CA 1
ATOM 540 C C . GLY A 1 72 ? 4.647 -6.291 -0.104 1.00 84.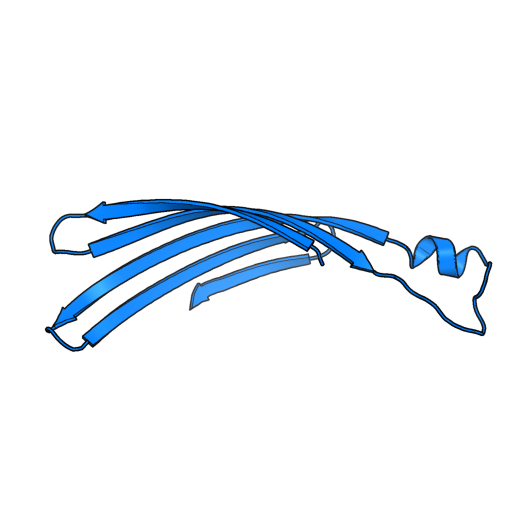88 72 GLY A C 1
ATOM 541 O O . GLY A 1 72 ? 4.644 -5.106 -0.421 1.00 84.88 72 GLY A O 1
ATOM 542 N N . ARG A 1 73 ? 3.705 -6.806 0.677 1.00 81.75 73 ARG A N 1
ATOM 543 C CA . ARG A 1 73 ? 2.703 -6.014 1.392 1.00 81.75 73 ARG A CA 1
ATOM 544 C C . ARG A 1 73 ? 2.883 -6.243 2.883 1.00 81.75 73 ARG A C 1
ATOM 546 O O . ARG A 1 73 ? 2.963 -7.376 3.342 1.00 81.75 73 ARG A O 1
ATOM 553 N N . TYR A 1 74 ? 2.931 -5.162 3.633 1.00 77.06 74 TYR A N 1
ATOM 554 C CA . TYR A 1 74 ? 3.000 -5.157 5.078 1.00 77.06 74 TYR A CA 1
ATOM 555 C C . TYR A 1 74 ? 1.816 -4.370 5.619 1.00 77.06 74 TYR A C 1
ATOM 557 O O . TYR A 1 74 ? 1.639 -3.198 5.296 1.00 77.06 74 TYR A O 1
ATOM 565 N N . GLU A 1 75 ? 0.984 -5.021 6.414 1.00 75.94 75 GLU A N 1
ATOM 566 C CA . GLU A 1 75 ? -0.221 -4.429 6.975 1.00 75.94 75 GLU A CA 1
ATOM 567 C C . GLU A 1 75 ? -0.142 -4.461 8.495 1.00 75.94 75 GLU A C 1
ATOM 569 O O . GLU A 1 75 ? 0.130 -5.497 9.105 1.00 75.94 75 GLU A O 1
ATOM 574 N N . VAL A 1 76 ? -0.330 -3.290 9.095 1.00 72.25 76 VAL A N 1
ATOM 575 C CA . VAL A 1 76 ? -0.274 -3.071 10.534 1.00 72.25 76 VAL A CA 1
ATOM 576 C C . VAL A 1 76 ? -1.654 -2.640 10.986 1.00 72.25 76 VAL A C 1
ATOM 578 O O . VAL A 1 76 ? -2.099 -1.532 10.684 1.00 72.25 76 VAL A O 1
ATOM 581 N N . MET A 1 77 ? -2.313 -3.513 11.733 1.00 69.56 77 MET A N 1
ATOM 582 C CA . MET A 1 77 ? -3.514 -3.205 12.496 1.00 69.56 77 MET A CA 1
ATOM 583 C C . MET A 1 77 ? -3.177 -3.305 13.992 1.00 69.56 77 MET A C 1
ATOM 585 O O . MET A 1 77 ? -2.272 -4.067 14.351 1.00 69.56 77 MET A O 1
ATOM 589 N N . PRO A 1 78 ? -3.839 -2.522 14.859 1.00 60.41 78 PRO A N 1
ATOM 590 C CA . PRO A 1 78 ? -3.704 -2.616 16.311 1.00 60.41 78 PRO A CA 1
ATOM 591 C C . PRO A 1 78 ? -3.738 -4.049 16.862 1.00 60.41 78 PRO A C 1
ATOM 593 O O . PRO A 1 78 ? -2.950 -4.349 17.758 1.00 60.41 78 PRO A O 1
ATOM 596 N N . ASP A 1 79 ? -4.578 -4.925 16.303 1.00 58.56 79 ASP A N 1
ATOM 597 C CA . ASP A 1 79 ? -4.755 -6.306 16.771 1.00 58.56 79 ASP A CA 1
ATOM 598 C C . ASP A 1 79 ? -4.021 -7.360 15.908 1.00 58.56 79 ASP A C 1
ATOM 600 O O . ASP A 1 79 ? -3.747 -8.470 16.368 1.00 58.56 79 ASP A O 1
ATOM 604 N N . LEU A 1 80 ? -3.620 -7.024 14.669 1.00 58.53 80 LEU A N 1
ATOM 605 C CA . LEU A 1 80 ? -2.992 -7.972 13.735 1.00 58.53 80 LEU A CA 1
ATOM 606 C C . LEU A 1 80 ? -1.889 -7.334 12.870 1.00 58.53 80 LEU A C 1
ATOM 608 O O . LEU A 1 80 ? -2.125 -6.423 12.077 1.00 58.53 80 LEU A O 1
ATOM 612 N N . GLN A 1 81 ? -0.671 -7.874 12.967 1.00 65.31 81 GLN A N 1
ATOM 613 C CA . GLN A 1 81 ? 0.450 -7.533 12.083 1.00 65.31 81 GLN A CA 1
ATOM 614 C C . GLN A 1 81 ? 0.637 -8.641 11.048 1.00 65.31 81 GLN A C 1
ATOM 616 O O . GLN A 1 81 ? 0.939 -9.782 11.404 1.00 65.31 81 GLN A O 1
ATOM 621 N N . TYR A 1 82 ? 0.472 -8.317 9.766 1.00 69.81 82 TYR A N 1
ATOM 622 C CA . TYR A 1 82 ? 0.559 -9.292 8.682 1.00 69.81 82 TYR A CA 1
ATOM 623 C C . TYR A 1 82 ? 1.572 -8.857 7.621 1.00 69.81 82 TYR A C 1
ATOM 625 O O . TYR A 1 82 ? 1.427 -7.823 6.968 1.00 69.81 82 TYR A O 1
ATOM 633 N N . LEU A 1 83 ? 2.610 -9.677 7.433 1.00 72.38 83 LEU A N 1
ATOM 634 C CA . LEU A 1 83 ? 3.561 -9.550 6.333 1.00 72.38 83 LEU A CA 1
ATOM 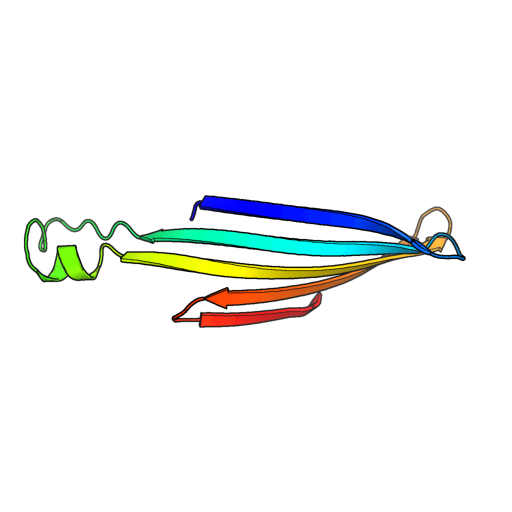635 C C . LEU A 1 83 ? 3.206 -10.565 5.248 1.00 72.38 83 LEU A C 1
ATOM 637 O O . LEU A 1 83 ? 3.208 -11.772 5.484 1.00 72.38 83 LEU A O 1
ATOM 641 N N . GLN A 1 84 ? 2.965 -10.068 4.044 1.00 72.62 84 GLN A N 1
ATOM 642 C CA . GLN A 1 84 ? 2.702 -10.868 2.864 1.00 72.62 84 GLN A CA 1
ATOM 643 C C . GLN A 1 84 ? 3.788 -10.623 1.823 1.00 72.62 84 GLN A C 1
ATOM 645 O O . GLN A 1 84 ? 4.009 -9.493 1.395 1.00 72.62 84 GLN A O 1
ATOM 650 N N . VAL A 1 85 ? 4.431 -11.694 1.375 1.00 70.62 85 VAL A N 1
ATOM 651 C CA . VAL A 1 85 ? 5.394 -11.659 0.270 1.00 70.62 85 VAL A CA 1
ATOM 652 C C . VAL A 1 85 ? 4.904 -12.644 -0.786 1.00 70.62 85 VAL A C 1
ATOM 654 O O . VAL A 1 85 ? 4.576 -13.784 -0.445 1.00 70.62 85 VAL A O 1
ATOM 657 N N . ARG A 1 86 ? 4.771 -12.189 -2.031 1.00 68.94 86 ARG A N 1
ATOM 658 C CA . ARG A 1 86 ? 4.320 -12.986 -3.174 1.00 68.94 86 ARG A CA 1
ATOM 659 C C . ARG A 1 86 ? 5.186 -12.733 -4.404 1.00 68.94 86 ARG A C 1
ATOM 661 O O . ARG A 1 86 ? 5.825 -11.658 -4.488 1.00 68.94 86 ARG A O 1
#

Sequence (86 aa):
AVGADVHVVWELPMDVLTFGGLGVTAHIMDGDGEVIRGTFVEDLLDSVEAGFNLHVGTEYPITDGMRFYANGRYEVMPDLQYLQVR

pLDDT: mean 75.12, std 12.35, range [52.5, 92.06]